Protein AF-D2RHL8-F1 (afdb_monomer_lite)

pLDDT: mean 76.17, std 19.03, range [36.0, 98.06]

Structure (mmCIF, N/CA/C/O backbone):
data_AF-D2RHL8-F1
#
_entry.id   AF-D2RHL8-F1
#
loop_
_atom_site.group_PDB
_atom_site.id
_atom_site.type_symbol
_atom_site.label_atom_id
_atom_site.label_alt_id
_atom_site.label_comp_id
_atom_site.label_asym_id
_atom_site.label_entity_id
_atom_site.label_seq_id
_atom_site.pdbx_PDB_ins_code
_atom_site.Cartn_x
_atom_site.Cartn_y
_atom_site.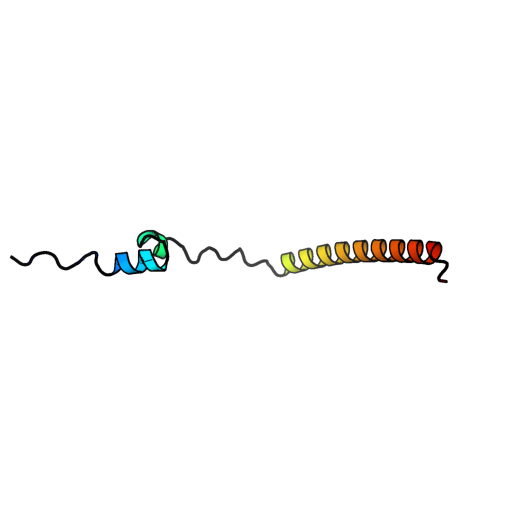Cartn_z
_atom_site.occupancy
_atom_site.B_iso_or_equiv
_atom_site.auth_seq_id
_atom_site.auth_comp_id
_atom_site.auth_asym_id
_atom_site.auth_atom_id
_atom_site.pdbx_PDB_model_num
ATOM 1 N N . MET A 1 1 ? -8.843 -10.283 -72.032 1.00 36.00 1 MET A N 1
ATOM 2 C CA . MET A 1 1 ? -8.318 -9.277 -71.078 1.00 36.00 1 MET A CA 1
ATOM 3 C C . MET A 1 1 ? -8.459 -9.847 -69.672 1.00 36.00 1 MET A C 1
ATOM 5 O O . MET A 1 1 ? -9.593 -10.148 -69.319 1.00 36.00 1 MET A O 1
ATOM 9 N N . PRO A 1 2 ? -7.392 -10.093 -68.888 1.00 47.81 2 PRO A N 1
ATOM 10 C CA . PRO A 1 2 ? -7.567 -10.678 -67.566 1.00 47.81 2 PRO A CA 1
ATOM 11 C C . PRO A 1 2 ? -7.879 -9.562 -66.566 1.00 47.81 2 PRO A C 1
ATOM 13 O O . PRO A 1 2 ? -7.007 -8.822 -66.116 1.00 47.81 2 PRO A O 1
ATOM 16 N N . TRP A 1 3 ? -9.166 -9.421 -66.276 1.00 39.75 3 TRP A N 1
ATOM 17 C CA . TRP A 1 3 ? -9.718 -8.476 -65.320 1.00 39.75 3 TRP A CA 1
ATOM 18 C C . TRP A 1 3 ? -9.496 -8.966 -63.882 1.00 39.75 3 TRP A C 1
ATOM 20 O O . TRP A 1 3 ? -9.958 -10.037 -63.504 1.00 39.75 3 TRP A O 1
ATOM 30 N N . GLY A 1 4 ? -8.785 -8.153 -63.097 1.00 45.59 4 GLY A N 1
ATOM 31 C CA . GLY A 1 4 ? -9.002 -7.912 -61.665 1.00 45.59 4 GLY A CA 1
ATOM 32 C C . GLY A 1 4 ? -9.270 -9.105 -60.744 1.00 45.59 4 GLY A C 1
ATOM 33 O O . GLY A 1 4 ? -10.390 -9.283 -60.272 1.00 45.59 4 GLY A O 1
ATOM 34 N N . TRP A 1 5 ? -8.220 -9.822 -60.340 1.00 41.41 5 TRP A N 1
ATOM 35 C CA . TRP A 1 5 ? -8.277 -10.680 -59.154 1.00 41.41 5 TRP A CA 1
ATOM 36 C C . TRP A 1 5 ? -8.282 -9.826 -57.869 1.00 41.41 5 TRP A C 1
ATOM 38 O O . TRP A 1 5 ? -7.250 -9.399 -57.359 1.00 41.41 5 TRP A O 1
ATOM 48 N N . GLY A 1 6 ? -9.482 -9.534 -57.367 1.00 48.41 6 GLY A N 1
ATOM 49 C CA . GLY A 1 6 ? -9.851 -9.693 -55.953 1.00 48.41 6 GLY A CA 1
ATOM 50 C C . GLY A 1 6 ? -8.963 -9.119 -54.835 1.00 48.41 6 GLY A C 1
ATOM 51 O O . GLY A 1 6 ? -8.814 -9.780 -53.811 1.00 48.41 6 GLY A O 1
ATOM 52 N N . ARG A 1 7 ? -8.457 -7.881 -54.915 1.00 51.22 7 ARG A N 1
ATOM 53 C CA . ARG A 1 7 ? -7.820 -7.178 -53.765 1.00 51.22 7 ARG A CA 1
ATOM 54 C C . ARG A 1 7 ? -8.827 -6.660 -52.715 1.00 51.22 7 ARG A C 1
ATOM 56 O O . ARG A 1 7 ? -8.702 -5.532 -52.251 1.00 51.22 7 ARG A O 1
ATOM 63 N N . GLY A 1 8 ? -9.852 -7.430 -52.332 1.00 55.06 8 GLY A N 1
ATOM 64 C CA . GLY A 1 8 ? -10.876 -6.883 -51.418 1.00 55.06 8 GLY A CA 1
ATOM 65 C C . GLY A 1 8 ? -11.819 -7.839 -50.691 1.00 55.06 8 GLY A C 1
ATOM 66 O O . GLY A 1 8 ? -12.483 -7.402 -49.753 1.00 55.06 8 GLY A O 1
ATOM 67 N N . TRP A 1 9 ? -11.880 -9.120 -51.060 1.00 54.03 9 TRP A N 1
ATOM 68 C CA . TRP A 1 9 ? -12.887 -10.029 -50.492 1.00 54.03 9 TRP A CA 1
ATOM 69 C C . TRP A 1 9 ? -12.503 -10.601 -49.119 1.00 54.03 9 TRP A C 1
ATOM 71 O O . TRP A 1 9 ? -13.371 -10.748 -48.267 1.00 54.03 9 TRP A O 1
ATOM 81 N N . GLY A 1 10 ? -11.213 -10.828 -48.841 1.00 58.38 10 GLY A N 1
ATOM 82 C CA . GLY A 1 10 ? -10.767 -11.318 -47.527 1.00 58.38 10 GLY A CA 1
ATOM 83 C C . GLY A 1 10 ? -10.765 -10.244 -46.433 1.00 58.38 10 GLY A C 1
ATOM 84 O O . GLY A 1 10 ? -11.146 -10.497 -45.298 1.00 58.38 10 GLY A O 1
ATOM 85 N N . TRP A 1 11 ? -10.398 -9.007 -46.772 1.00 59.84 11 TRP A N 1
ATOM 86 C CA . TRP A 1 11 ? -10.169 -7.939 -45.789 1.00 59.84 11 TRP A CA 1
ATOM 87 C C . TRP A 1 11 ? -11.446 -7.414 -45.119 1.00 59.84 11 TRP A C 1
ATOM 89 O O . TRP A 1 11 ? -11.389 -6.925 -43.988 1.00 59.84 11 TRP A O 1
ATOM 99 N N . ARG A 1 12 ? -12.597 -7.520 -45.798 1.00 63.75 12 ARG A N 1
ATOM 100 C CA . ARG A 1 12 ? -13.889 -7.034 -45.287 1.00 63.75 12 ARG A CA 1
ATOM 101 C C . ARG A 1 12 ? -14.482 -7.959 -44.225 1.00 63.75 12 ARG A C 1
ATOM 103 O O . ARG A 1 12 ? -15.021 -7.452 -43.251 1.00 63.75 12 ARG A O 1
ATOM 110 N N . TRP A 1 13 ? -14.330 -9.279 -44.355 1.00 68.62 13 TRP A N 1
ATOM 111 C CA . TRP A 1 13 ? -14.802 -10.241 -43.343 1.00 68.62 13 TRP A CA 1
ATOM 112 C C . TRP A 1 13 ? -14.166 -9.994 -41.979 1.00 68.62 13 TRP A C 1
ATOM 114 O O . TRP A 1 13 ? -14.847 -9.932 -40.960 1.00 68.62 13 TRP A O 1
ATOM 124 N N . TRP A 1 14 ? -12.862 -9.737 -41.973 1.00 67.25 14 TRP A N 1
ATOM 125 C CA . TRP A 1 14 ? -12.145 -9.417 -40.748 1.00 67.25 14 TRP A CA 1
ATOM 126 C C . TRP A 1 14 ? -12.616 -8.106 -40.102 1.00 67.25 14 TRP A C 1
ATOM 128 O O . TRP A 1 14 ? -12.614 -8.000 -38.881 1.00 67.25 14 TRP A O 1
ATOM 138 N N . PHE A 1 15 ? -13.047 -7.105 -40.882 1.00 74.00 15 PHE A N 1
ATOM 139 C CA . PHE A 1 15 ? -13.605 -5.864 -40.327 1.00 74.00 15 PHE A CA 1
ATOM 140 C C . PHE A 1 15 ? -14.897 -6.115 -39.540 1.00 74.00 15 PHE A C 1
ATOM 142 O O . PHE A 1 15 ? -15.035 -5.593 -38.442 1.00 74.00 15 PHE A O 1
ATOM 149 N N . TRP A 1 16 ? -15.797 -6.960 -40.047 1.00 71.25 16 TRP A N 1
ATOM 150 C CA . TRP A 1 16 ? -17.022 -7.317 -39.323 1.00 71.25 16 TRP A CA 1
ATOM 151 C C . TRP A 1 16 ? -16.751 -8.123 -38.052 1.00 71.25 16 TRP A C 1
ATOM 153 O O . TRP A 1 16 ? -17.479 -7.973 -37.079 1.00 71.25 16 TRP A O 1
ATOM 163 N N . MET A 1 17 ? -15.694 -8.941 -38.035 1.00 74.44 17 MET A N 1
ATOM 164 C CA . MET A 1 17 ? -15.348 -9.733 -36.852 1.00 74.44 17 MET A CA 1
ATOM 165 C C . MET A 1 17 ? -14.616 -8.940 -35.767 1.00 74.44 17 MET A C 1
ATOM 167 O O . MET A 1 17 ? -14.842 -9.192 -34.591 1.00 74.44 17 MET A O 1
ATOM 171 N N . THR A 1 18 ? -13.723 -8.011 -36.129 1.00 71.88 18 THR A N 1
ATOM 172 C CA . THR A 1 18 ? -12.870 -7.325 -35.137 1.00 71.88 18 THR A CA 1
ATOM 173 C C . THR A 1 18 ? -13.121 -5.821 -35.028 1.00 71.88 18 THR A C 1
ATOM 175 O O . THR A 1 18 ? -12.440 -5.165 -34.251 1.00 71.88 18 THR A O 1
ATOM 178 N N . GLY A 1 19 ? -14.004 -5.240 -35.850 1.00 77.94 19 GLY A N 1
ATOM 179 C CA . GLY A 1 19 ? -14.294 -3.797 -35.896 1.00 77.94 19 GLY A CA 1
ATOM 180 C C . GLY A 1 19 ? -13.143 -2.909 -36.390 1.00 77.94 19 GLY A C 1
ATOM 181 O O . GLY A 1 19 ? -13.293 -1.696 -36.501 1.00 77.94 19 GLY A O 1
ATOM 182 N N . LEU A 1 20 ? -11.982 -3.494 -36.696 1.00 78.31 20 LEU A N 1
ATOM 183 C CA . LEU A 1 20 ? -10.753 -2.760 -36.984 1.00 78.31 20 LEU A CA 1
ATOM 184 C C . LEU A 1 20 ? -10.428 -2.810 -38.484 1.00 78.31 20 LEU A C 1
ATOM 186 O O . LEU A 1 20 ? -10.525 -3.872 -39.108 1.00 78.31 20 LEU A O 1
ATOM 190 N N . PRO A 1 21 ? -10.024 -1.691 -39.104 1.00 77.12 21 PRO A N 1
ATOM 191 C CA . PRO A 1 21 ? -9.504 -1.694 -40.465 1.00 77.12 21 PRO A CA 1
ATOM 192 C C . PRO A 1 21 ? -8.225 -2.534 -40.585 1.00 77.12 21 PRO A C 1
ATOM 194 O O . PRO A 1 21 ? -7.448 -2.662 -39.642 1.00 77.12 21 PRO A O 1
ATOM 197 N N . GLY A 1 22 ? -7.966 -3.075 -41.779 1.00 73.25 22 GLY A N 1
ATOM 198 C CA . GLY A 1 22 ? -6.812 -3.944 -42.036 1.00 73.25 22 GLY A CA 1
ATOM 199 C C . GLY A 1 22 ? -5.450 -3.334 -41.694 1.00 73.25 22 GLY A C 1
ATOM 200 O O . GLY A 1 22 ? -4.583 -4.048 -41.209 1.00 73.25 22 GLY A O 1
ATOM 201 N N . TRP A 1 23 ? -5.282 -2.027 -41.894 1.00 71.94 23 TRP A N 1
ATOM 202 C CA . TRP A 1 23 ? -4.061 -1.306 -41.530 1.00 71.94 23 TRP A CA 1
ATOM 203 C C . TRP A 1 23 ? -3.905 -1.172 -40.010 1.00 71.94 23 TRP A C 1
ATOM 205 O O . TRP A 1 23 ? -2.807 -1.340 -39.501 1.00 71.94 23 TRP A O 1
ATOM 215 N N . LEU A 1 24 ? -5.003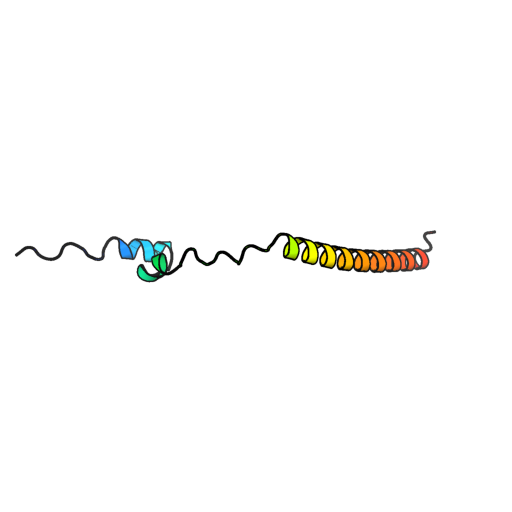 -0.960 -39.278 1.00 71.75 24 LEU A N 1
ATOM 216 C CA . LEU A 1 24 ? -4.985 -0.781 -37.826 1.00 71.75 24 LEU A CA 1
ATOM 217 C C . LEU A 1 24 ? -4.695 -2.096 -37.084 1.00 71.75 24 LEU A C 1
ATOM 219 O O . LEU A 1 24 ? -4.090 -2.082 -36.019 1.00 71.75 24 LEU A O 1
ATOM 223 N N . ARG A 1 25 ? -5.051 -3.242 -37.682 1.00 69.31 25 ARG A N 1
ATOM 224 C CA . ARG A 1 25 ? -4.698 -4.576 -37.164 1.00 69.31 25 ARG A CA 1
ATOM 225 C C . ARG A 1 25 ? -3.193 -4.847 -37.131 1.00 69.31 25 ARG A C 1
ATOM 227 O O . ARG A 1 25 ? -2.733 -5.509 -36.214 1.00 69.31 25 ARG A O 1
ATOM 234 N N . TRP A 1 26 ? -2.446 -4.345 -38.112 1.00 65.25 26 TRP A N 1
ATOM 235 C CA . TRP A 1 26 ? -0.982 -4.472 -38.159 1.00 65.25 26 TRP A CA 1
ATOM 236 C C . TRP A 1 26 ? -0.265 -3.254 -37.570 1.00 65.25 26 TRP A C 1
ATOM 238 O O . TRP A 1 26 ? 0.929 -3.319 -37.298 1.00 65.25 26 TRP A O 1
ATOM 248 N N . ALA A 1 27 ? -0.991 -2.151 -37.377 1.00 64.12 27 ALA A N 1
ATOM 249 C CA . ALA A 1 27 ? -0.490 -0.946 -36.735 1.00 64.12 27 ALA A CA 1
ATOM 250 C C . ALA A 1 27 ? -0.658 -0.955 -35.215 1.00 64.12 27 ALA A C 1
ATOM 252 O O . ALA A 1 27 ? -0.136 -0.040 -34.597 1.00 64.12 27 ALA A O 1
ATOM 253 N N . TYR A 1 28 ? -1.349 -1.936 -34.616 1.00 52.53 28 TYR A N 1
ATOM 254 C CA . TYR A 1 28 ? -1.224 -2.204 -33.183 1.00 52.53 28 TYR A CA 1
ATOM 255 C C . TYR A 1 28 ? 0.140 -2.848 -32.984 1.00 52.53 28 TYR A C 1
ATOM 257 O O . TYR A 1 28 ? 0.299 -4.047 -33.239 1.00 52.53 28 TYR A O 1
ATOM 265 N N . PRO A 1 29 ? 1.166 -2.070 -32.618 1.00 53.12 29 PRO A N 1
ATOM 266 C CA . PRO A 1 29 ? 2.441 -2.680 -32.416 1.00 53.12 29 PRO A CA 1
ATOM 267 C C . PRO A 1 29 ? 2.297 -3.472 -31.115 1.00 53.12 29 PRO A C 1
ATOM 269 O O . PRO A 1 29 ? 1.698 -3.027 -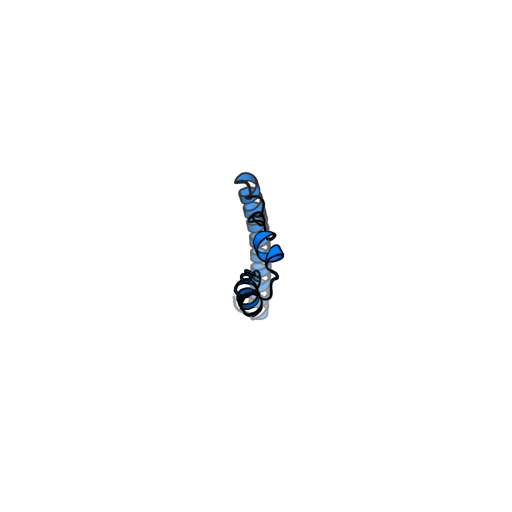30.135 1.00 53.12 29 PRO A O 1
ATOM 272 N N . PHE A 1 30 ? 2.899 -4.648 -31.091 1.00 48.34 30 PHE A N 1
ATOM 273 C CA . PHE A 1 30 ? 3.160 -5.475 -29.911 1.00 48.34 30 PHE A CA 1
ATOM 274 C C . PHE A 1 30 ? 3.985 -4.734 -28.813 1.00 48.34 30 PHE A C 1
ATOM 276 O O . PHE A 1 30 ? 4.559 -5.340 -27.922 1.00 48.34 30 PHE A O 1
ATOM 283 N N . TRP A 1 31 ? 4.060 -3.404 -28.905 1.00 46.31 31 TRP A N 1
ATOM 284 C CA . TRP A 1 31 ? 4.764 -2.424 -28.092 1.00 46.31 31 TRP A CA 1
ATOM 285 C C . TRP A 1 31 ? 3.916 -1.836 -26.964 1.00 46.31 31 TRP A C 1
ATOM 287 O O . TRP A 1 31 ? 4.382 -0.942 -26.270 1.00 46.31 31 TRP A O 1
ATOM 297 N N . TRP A 1 32 ? 2.697 -2.329 -26.734 1.00 46.28 32 TRP A N 1
ATOM 298 C CA . TRP A 1 32 ? 1.998 -2.066 -25.472 1.00 46.28 32 TRP A CA 1
ATOM 299 C C . TRP A 1 32 ? 2.450 -3.036 -24.373 1.00 46.28 32 TRP A C 1
ATOM 301 O O . TRP A 1 32 ? 1.644 -3.541 -23.596 1.00 46.28 32 TRP A O 1
ATOM 311 N N . TYR A 1 33 ? 3.745 -3.350 -24.338 1.00 49.31 33 TYR A N 1
ATOM 312 C CA . TYR A 1 33 ? 4.323 -3.945 -23.150 1.00 49.31 33 TYR A CA 1
ATOM 313 C C . TYR A 1 33 ? 4.665 -2.772 -22.226 1.00 49.31 33 TYR A C 1
ATOM 315 O O . TYR A 1 33 ? 5.484 -1.935 -22.622 1.00 49.31 33 TYR A O 1
ATOM 323 N N . PRO A 1 34 ? 4.011 -2.632 -21.058 1.00 57.44 34 PRO A N 1
ATOM 324 C CA . PRO A 1 34 ? 4.428 -1.624 -20.093 1.00 57.44 34 PRO A CA 1
ATOM 325 C C . PRO A 1 34 ? 5.909 -1.870 -19.770 1.00 57.44 34 PRO A C 1
ATOM 327 O O . PRO A 1 34 ? 6.330 -3.030 -19.787 1.00 57.44 34 PRO A O 1
ATOM 330 N N . PRO A 1 35 ? 6.723 -0.825 -19.532 1.00 64.62 35 PRO A N 1
ATOM 331 C CA . PRO A 1 35 ? 8.110 -1.031 -19.137 1.00 64.62 35 PRO A CA 1
ATOM 332 C C . PRO A 1 35 ? 8.124 -2.014 -17.965 1.00 64.62 35 PRO A C 1
ATOM 334 O O . PRO A 1 35 ? 7.398 -1.824 -16.991 1.00 64.62 35 PRO A O 1
ATOM 337 N N . TYR A 1 36 ? 8.861 -3.116 -18.123 1.00 63.06 36 TYR A N 1
ATOM 338 C CA . TYR A 1 36 ? 9.015 -4.120 -17.080 1.00 63.06 36 TYR A CA 1
ATOM 339 C C . TYR A 1 36 ? 9.513 -3.390 -15.827 1.00 63.06 36 TYR A C 1
ATOM 341 O O . TYR A 1 36 ? 10.584 -2.786 -15.870 1.00 63.06 36 TYR A O 1
ATOM 349 N N . MET A 1 37 ? 8.706 -3.384 -14.764 1.00 67.56 37 MET A N 1
ATOM 350 C CA . MET A 1 37 ? 9.084 -2.840 -13.459 1.00 67.56 37 MET A CA 1
ATOM 351 C C . MET A 1 37 ? 10.382 -3.524 -13.027 1.00 67.56 37 MET A C 1
ATOM 353 O O . MET A 1 37 ? 10.493 -4.749 -13.150 1.00 67.56 37 MET A O 1
ATOM 357 N N . THR A 1 38 ? 11.393 -2.758 -12.619 1.00 84.88 38 THR A N 1
ATOM 358 C CA . THR A 1 38 ? 12.633 -3.377 -12.141 1.00 84.88 38 THR A CA 1
ATOM 359 C C . THR A 1 38 ? 12.388 -4.015 -10.772 1.00 84.88 38 THR A C 1
ATOM 361 O O . THR A 1 38 ? 11.449 -3.650 -10.069 1.00 84.88 38 THR A O 1
ATOM 364 N N . LEU A 1 39 ? 13.227 -4.978 -10.378 1.00 84.62 39 LEU A N 1
ATOM 365 C CA . LEU A 1 39 ? 13.117 -5.612 -9.055 1.00 84.62 39 LEU A CA 1
ATOM 366 C C . LEU A 1 39 ? 13.260 -4.593 -7.911 1.00 84.62 39 LEU A C 1
ATOM 368 O O . LEU A 1 39 ? 12.694 -4.790 -6.842 1.00 84.62 39 LEU A O 1
ATOM 372 N N . GLU A 1 40 ? 14.018 -3.518 -8.141 1.00 87.06 40 GLU A N 1
ATOM 373 C CA . GLU A 1 40 ? 14.193 -2.420 -7.187 1.00 87.06 40 GLU A CA 1
ATOM 374 C C . GLU A 1 40 ? 12.905 -1.599 -7.064 1.00 87.06 40 GLU A C 1
ATOM 376 O O . GLU A 1 40 ? 12.431 -1.383 -5.949 1.00 87.06 40 GLU A O 1
ATOM 381 N N . ASP A 1 41 ? 12.289 -1.240 -8.196 1.00 87.06 41 ASP A N 1
ATOM 382 C CA . ASP A 1 41 ? 11.008 -0.524 -8.211 1.00 87.06 41 ASP A CA 1
ATOM 383 C C . ASP A 1 41 ? 9.899 -1.353 -7.541 1.00 87.06 41 ASP A C 1
ATOM 385 O O . ASP A 1 41 ? 9.093 -0.821 -6.776 1.00 87.06 41 ASP A O 1
ATOM 389 N N . GLU A 1 42 ? 9.842 -2.663 -7.818 1.00 89.69 42 GLU A N 1
ATOM 390 C CA . GLU A 1 42 ? 8.866 -3.577 -7.210 1.00 89.69 42 GLU A CA 1
ATOM 391 C C . GLU A 1 42 ? 9.043 -3.645 -5.689 1.00 89.69 42 GLU A C 1
ATOM 393 O O . GLU A 1 42 ? 8.057 -3.593 -4.953 1.00 89.69 42 GLU A O 1
ATOM 398 N N . LEU A 1 43 ? 10.286 -3.709 -5.207 1.00 94.31 43 LEU A N 1
ATOM 399 C CA . LEU A 1 43 ? 10.577 -3.729 -3.777 1.00 94.31 43 LEU A CA 1
ATOM 400 C C . LEU A 1 43 ? 10.149 -2.425 -3.092 1.00 94.31 43 LEU A C 1
ATOM 402 O O . LEU A 1 43 ? 9.448 -2.486 -2.082 1.00 94.31 43 LEU A O 1
ATOM 406 N N . GLU A 1 44 ? 10.496 -1.267 -3.657 1.00 94.56 44 GLU A N 1
ATOM 407 C CA . GLU A 1 44 ? 10.084 0.037 -3.117 1.00 94.56 44 GLU A CA 1
ATOM 408 C C . GLU A 1 44 ? 8.554 0.164 -3.075 1.00 94.56 44 GLU A C 1
ATOM 410 O O . GLU A 1 44 ? 7.973 0.578 -2.066 1.00 94.56 44 GLU A O 1
ATOM 415 N N . TYR A 1 45 ? 7.881 -0.264 -4.145 1.00 93.50 45 TYR A N 1
ATOM 416 C CA . TYR A 1 45 ? 6.424 -0.270 -4.218 1.00 93.50 45 TYR A CA 1
ATOM 417 C C . TYR A 1 45 ? 5.789 -1.167 -3.146 1.00 93.50 45 TYR A C 1
ATOM 419 O O . TYR A 1 45 ? 4.835 -0.758 -2.478 1.00 93.50 45 TYR A O 1
ATOM 427 N N . LEU A 1 46 ? 6.320 -2.375 -2.944 1.00 95.62 46 LEU A N 1
ATOM 428 C CA . LEU A 1 46 ? 5.820 -3.307 -1.932 1.00 95.62 46 LEU A CA 1
ATOM 429 C C . LEU A 1 46 ? 6.082 -2.813 -0.503 1.00 95.62 46 LEU A C 1
ATOM 431 O O . LEU A 1 46 ? 5.229 -3.000 0.368 1.00 95.62 46 LEU A O 1
ATOM 435 N N . GLU A 1 47 ? 7.218 -2.164 -0.248 1.00 96.31 47 GLU A N 1
ATOM 436 C CA . GLU A 1 47 ? 7.507 -1.545 1.050 1.00 96.31 47 GLU A CA 1
ATOM 437 C C . GLU A 1 47 ? 6.556 -0.382 1.350 1.00 96.31 47 GLU A C 1
ATOM 439 O O . GLU A 1 47 ? 6.024 -0.292 2.462 1.00 96.31 47 GLU A O 1
ATOM 444 N N . ALA A 1 48 ? 6.280 0.471 0.361 1.00 96.62 48 ALA A N 1
ATOM 445 C CA . ALA A 1 48 ? 5.298 1.543 0.493 1.00 96.62 48 ALA A CA 1
ATOM 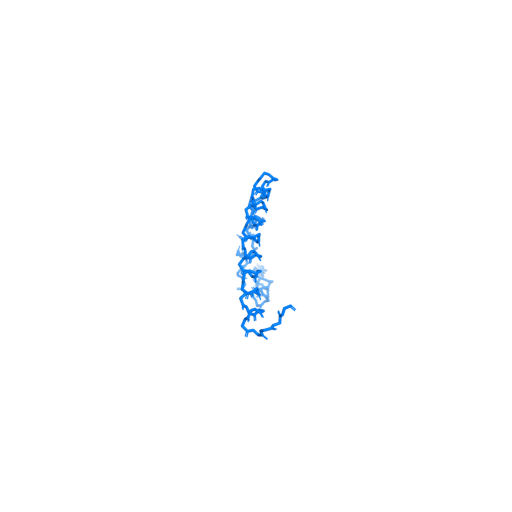446 C C . ALA A 1 48 ? 3.897 0.986 0.795 1.00 96.62 48 ALA A C 1
ATOM 448 O O . ALA A 1 48 ? 3.272 1.390 1.779 1.00 96.62 48 ALA A O 1
ATOM 449 N N . LEU A 1 49 ? 3.451 -0.015 0.025 1.00 96.69 49 LEU A N 1
ATOM 450 C CA . LEU A 1 49 ? 2.172 -0.694 0.251 1.00 96.69 49 LEU A CA 1
ATOM 451 C C . LEU A 1 49 ? 2.079 -1.322 1.643 1.00 96.69 49 LEU A C 1
ATOM 453 O O . LEU A 1 49 ? 1.040 -1.229 2.298 1.00 96.69 49 LEU A O 1
ATOM 457 N N . LYS A 1 50 ? 3.152 -1.963 2.113 1.00 97.75 50 LYS A N 1
ATOM 458 C CA . LYS A 1 50 ? 3.198 -2.545 3.456 1.00 97.75 50 LYS A CA 1
ATOM 459 C C . LYS A 1 50 ? 2.967 -1.470 4.522 1.00 97.75 50 LYS A C 1
ATOM 461 O O . LYS A 1 50 ? 2.145 -1.676 5.4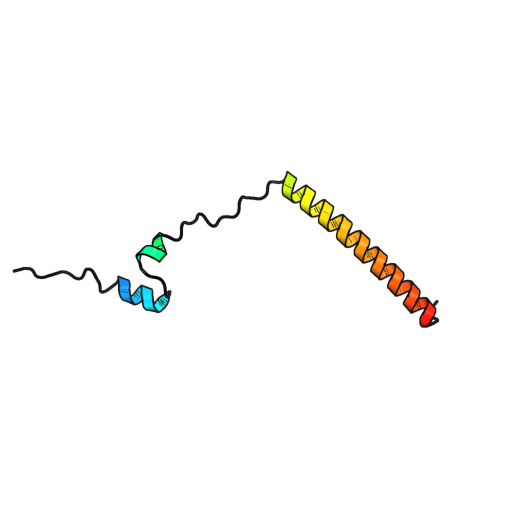12 1.00 97.75 50 LYS A O 1
ATOM 466 N N . ASN A 1 51 ? 3.659 -0.337 4.423 1.00 97.31 51 ASN A N 1
ATOM 467 C CA . ASN A 1 51 ? 3.534 0.756 5.391 1.00 97.31 51 ASN A CA 1
ATOM 468 C C . ASN A 1 51 ? 2.123 1.369 5.393 1.00 97.31 51 ASN A C 1
ATOM 470 O O . ASN A 1 51 ? 1.606 1.738 6.448 1.00 97.31 51 ASN A O 1
ATOM 474 N N . ASP A 1 52 ? 1.483 1.471 4.227 1.00 97.56 52 ASP A N 1
ATOM 475 C CA . ASP A 1 52 ? 0.093 1.928 4.111 1.00 97.56 52 ASP A CA 1
ATOM 476 C C . ASP A 1 52 ? -0.866 0.971 4.825 1.00 97.56 52 ASP A C 1
ATOM 478 O O . ASP A 1 52 ? -1.639 1.390 5.689 1.00 97.56 52 ASP A O 1
ATOM 482 N N . LEU A 1 53 ? -0.748 -0.328 4.544 1.00 98.06 53 LEU A N 1
ATOM 483 C CA . LEU A 1 53 ? -1.590 -1.359 5.153 1.00 98.06 53 LEU A CA 1
ATOM 484 C C . LEU A 1 53 ? -1.385 -1.474 6.669 1.00 98.06 53 LEU A C 1
ATOM 486 O O . LEU A 1 53 ? -2.342 -1.716 7.405 1.00 98.06 53 LEU A O 1
ATOM 490 N N . GLU A 1 54 ? -0.159 -1.296 7.163 1.00 97.50 54 GLU A N 1
ATOM 491 C CA . GLU A 1 54 ? 0.110 -1.269 8.605 1.00 97.50 54 GLU A CA 1
ATOM 492 C C . GLU A 1 54 ? -0.611 -0.101 9.291 1.00 97.50 54 GLU A C 1
ATOM 494 O O . GLU A 1 54 ? -1.221 -0.297 10.347 1.00 97.50 54 GLU A O 1
ATOM 499 N N . ARG A 1 55 ? -0.633 1.083 8.665 1.00 97.31 55 ARG A N 1
ATOM 500 C CA . ARG A 1 55 ? -1.384 2.241 9.175 1.00 97.31 55 ARG A CA 1
ATOM 501 C C . ARG A 1 55 ? -2.888 1.992 9.180 1.00 97.31 55 ARG A C 1
ATOM 503 O O . ARG A 1 55 ? -3.533 2.226 10.202 1.00 97.31 55 ARG A O 1
ATOM 510 N N . GLU A 1 56 ? -3.436 1.458 8.091 1.00 97.31 56 GLU A N 1
ATOM 511 C CA . GLU A 1 56 ? -4.859 1.100 8.024 1.00 97.31 56 GLU A CA 1
ATOM 512 C C . GLU A 1 56 ? -5.233 0.079 9.109 1.00 97.31 56 GLU A C 1
ATOM 514 O O . GLU A 1 56 ? -6.258 0.212 9.783 1.00 97.31 56 GLU A O 1
ATOM 519 N N . LEU A 1 57 ? -4.376 -0.918 9.348 1.00 98.00 57 LEU A N 1
ATOM 520 C CA . LEU A 1 57 ? -4.584 -1.897 10.413 1.00 98.00 57 LEU A CA 1
ATOM 521 C C . LEU A 1 57 ? -4.595 -1.255 11.802 1.00 98.00 57 LEU A C 1
ATOM 523 O O . LEU A 1 57 ? -5.400 -1.655 12.648 1.00 98.00 57 LEU A O 1
ATOM 527 N N . GLU A 1 58 ? -3.720 -0.288 12.070 1.00 97.44 58 GLU A N 1
ATOM 528 C CA . GLU A 1 58 ? -3.728 0.448 13.337 1.00 97.44 58 GLU A CA 1
ATOM 529 C C . GLU A 1 58 ? -5.011 1.260 13.529 1.00 97.44 58 GLU A C 1
ATOM 531 O O . GLU A 1 58 ? -5.588 1.249 14.620 1.00 97.44 58 GLU A O 1
ATOM 536 N N . GLU A 1 59 ? -5.487 1.931 12.484 1.00 97.62 59 GLU A N 1
ATOM 537 C CA . GLU A 1 59 ? -6.746 2.678 12.524 1.00 97.62 59 GLU A CA 1
ATOM 538 C C . GLU A 1 59 ? -7.943 1.757 12.776 1.00 97.62 59 GLU A C 1
ATOM 540 O O . GLU A 1 59 ? -8.767 2.029 13.656 1.00 97.62 59 GLU A O 1
ATOM 545 N N . ILE A 1 60 ? -8.000 0.618 12.082 1.00 97.62 60 ILE A N 1
ATOM 546 C CA . ILE A 1 60 ? -9.039 -0.395 12.292 1.00 97.62 60 ILE A CA 1
ATOM 547 C C . ILE A 1 60 ? -8.994 -0.918 13.731 1.00 97.62 60 ILE A C 1
ATOM 549 O O . ILE A 1 60 ? -10.040 -1.026 14.375 1.00 97.62 60 ILE A O 1
ATOM 553 N N . LYS A 1 61 ? -7.804 -1.207 14.273 1.00 96.69 61 LYS A N 1
ATOM 554 C CA . LYS A 1 61 ? -7.652 -1.641 15.673 1.00 96.69 61 LYS A CA 1
ATOM 555 C C . LYS A 1 61 ? -8.183 -0.594 16.649 1.00 96.69 61 LYS A C 1
ATOM 557 O O . LYS A 1 61 ? -8.978 -0.950 17.518 1.00 96.69 61 LYS A O 1
ATOM 562 N N . LYS A 1 62 ? -7.819 0.682 16.475 1.00 96.88 62 LYS A N 1
ATOM 563 C CA . LYS A 1 62 ? -8.341 1.787 17.302 1.00 96.88 62 LYS A CA 1
ATOM 564 C C . LYS A 1 62 ? -9.864 1.848 17.235 1.00 96.88 62 LYS A C 1
ATOM 566 O O . LYS A 1 62 ? -10.522 1.906 18.273 1.00 96.88 62 LYS A O 1
ATOM 571 N N . ARG A 1 63 ? -10.438 1.735 16.034 1.00 96.50 63 ARG A N 1
ATOM 572 C CA . ARG A 1 63 ? -11.893 1.763 15.853 1.00 96.50 63 ARG A CA 1
ATOM 573 C C . ARG A 1 63 ? -12.590 0.579 16.522 1.00 96.50 63 ARG A C 1
ATOM 575 O O . ARG A 1 63 ? -13.652 0.744 17.117 1.00 96.50 63 ARG A O 1
ATOM 582 N N . ILE A 1 64 ? -11.992 -0.610 16.462 1.00 95.50 64 ILE A N 1
ATOM 583 C CA . ILE A 1 64 ? -12.496 -1.792 17.171 1.00 95.50 64 ILE A CA 1
ATOM 584 C C . ILE A 1 64 ? -12.458 -1.569 18.685 1.00 95.50 64 ILE A C 1
ATOM 586 O O . ILE A 1 64 ? -13.420 -1.918 19.366 1.00 95.50 64 ILE A O 1
ATOM 590 N N . GLU A 1 65 ? -11.380 -1.003 19.226 1.00 95.06 65 GLU A N 1
ATOM 591 C CA . GLU A 1 65 ? -11.274 -0.712 20.660 1.00 95.06 65 GLU A CA 1
ATOM 592 C C . GLU A 1 65 ? -12.318 0.303 21.130 1.00 95.06 65 GLU A C 1
ATOM 594 O O . GLU A 1 65 ? -12.938 0.098 22.175 1.00 95.06 65 GLU A O 1
ATOM 599 N N . GLU A 1 66 ? -12.551 1.365 20.359 1.00 94.00 66 GLU A N 1
ATOM 600 C CA . GLU A 1 66 ? -13.629 2.327 20.615 1.00 94.00 66 GLU A CA 1
ATOM 601 C C . GLU A 1 66 ? -14.991 1.630 20.658 1.00 94.00 66 GLU A C 1
ATOM 603 O O . GLU A 1 66 ? -15.716 1.745 21.645 1.00 94.00 66 GLU A O 1
ATOM 608 N N . LEU A 1 67 ? -15.301 0.823 19.641 1.00 95.06 67 LEU A N 1
ATOM 609 C CA . LEU A 1 67 ? -16.569 0.098 19.565 1.00 95.06 67 LEU A CA 1
ATOM 610 C C . LEU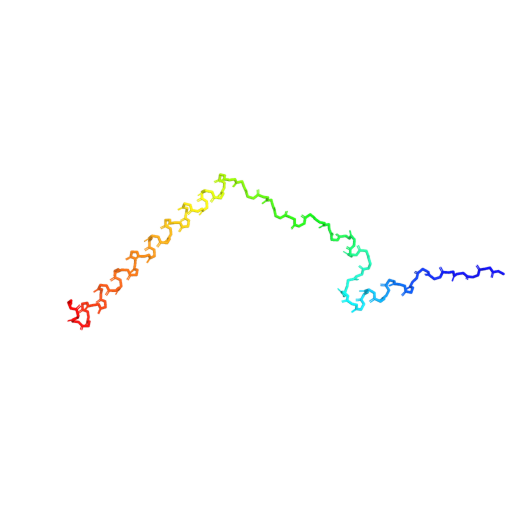 A 1 67 ? -16.721 -0.940 20.685 1.00 95.06 67 LEU A C 1
ATOM 612 O O . LEU A 1 67 ? -17.821 -1.134 21.199 1.00 95.06 67 LEU A O 1
ATOM 616 N N . LYS A 1 68 ? -15.637 -1.604 21.106 1.00 93.62 68 LYS A N 1
ATOM 617 C CA . LYS A 1 68 ? -15.657 -2.513 22.265 1.00 93.62 68 LYS A CA 1
ATOM 618 C C . LYS A 1 68 ? -15.997 -1.772 23.556 1.00 93.62 68 LYS A C 1
ATOM 620 O O . LYS A 1 68 ? -16.819 -2.268 24.330 1.00 93.62 68 LYS A O 1
ATOM 625 N N . LYS A 1 69 ? -15.417 -0.581 23.760 1.00 92.56 69 LYS A N 1
ATOM 626 C CA . LYS A 1 69 ? -15.724 0.292 24.906 1.00 92.56 69 LYS A CA 1
ATOM 627 C C . LYS A 1 69 ? -17.183 0.748 24.879 1.00 92.56 69 LYS A C 1
ATOM 629 O O . LYS A 1 69 ? -17.855 0.637 25.900 1.00 92.56 69 LYS A O 1
ATOM 634 N N . GLU A 1 70 ? -17.684 1.192 23.725 1.00 88.19 70 GLU A N 1
ATOM 635 C CA . GLU A 1 70 ? -19.084 1.616 23.556 1.00 88.19 70 GLU A CA 1
ATOM 636 C C . GLU A 1 70 ? -20.078 0.474 23.802 1.00 88.19 70 GLU A C 1
ATOM 638 O O . GLU A 1 70 ? -21.108 0.667 24.445 1.00 88.19 70 GLU A O 1
ATOM 643 N N . LEU A 1 71 ? -19.758 -0.737 23.339 1.00 90.12 71 LEU A N 1
ATOM 644 C CA . LEU A 1 71 ? -20.600 -1.921 23.524 1.00 90.12 71 LEU A CA 1
ATOM 645 C C . LEU A 1 71 ? -20.468 -2.560 24.916 1.00 90.12 71 LEU A C 1
ATOM 647 O O . LEU A 1 71 ? -21.130 -3.567 25.175 1.00 90.12 71 LEU A O 1
ATOM 651 N N . GLY A 1 72 ? -19.606 -2.032 25.794 1.00 77.19 72 GLY A N 1
ATOM 652 C CA . GLY A 1 72 ? -19.337 -2.606 27.116 1.00 77.19 72 GLY A CA 1
ATOM 653 C C . GLY A 1 72 ? -18.772 -4.031 27.064 1.00 77.19 72 GLY A C 1
ATOM 654 O O . GLY A 1 72 ? -18.861 -4.768 28.046 1.00 77.19 72 GLY A O 1
ATOM 655 N N . LYS A 1 73 ? -18.219 -4.439 25.916 1.00 64.12 73 LYS A N 1
ATOM 656 C CA . LYS A 1 73 ? -17.603 -5.753 25.724 1.00 64.12 73 LYS A CA 1
ATOM 657 C C . LYS A 1 73 ? -16.131 -5.631 26.107 1.00 64.12 73 LYS A C 1
ATOM 659 O O . LYS A 1 73 ? -15.318 -5.226 25.276 1.00 64.12 73 LYS A O 1
ATOM 664 N N . GLN A 1 74 ? -15.837 -5.908 27.380 1.00 60.31 74 GLN A N 1
ATOM 665 C CA . GLN A 1 74 ? -14.468 -6.107 27.869 1.00 60.31 74 GLN A CA 1
ATOM 666 C C . GLN A 1 74 ? -13.854 -7.354 27.231 1.00 60.31 74 GLN A C 1
ATOM 668 O O . GLN A 1 74 ? -14.566 -8.381 27.152 1.00 60.31 74 GLN A O 1
#

Secondary structure (DSSP, 8-state):
------TTHHHHHHHHHHS--HHHHHHS-TT-------HHHHHHHHHHHHHHHHHHHHHHHHHHHHHHHHTT--

Organism: Archaeoglobus profundus (strain DSM 5631 / JCM 9629 / NBRC 100127 / Av18) (NCBI:txid572546)

Sequence (74 aa):
MPWGWGRGWGWRWWFWMTGLPGWLRWAYPFWWYPPYMTLEDELEYLEALKNDLERELEEIKKRIEELKKELGKQ

InterPro domains:
  IPR035205 Protein of unknown function DUF5320 [PF17253] (3-67)

Radius of gyration: 29.62 Å; chains: 1; bounding box: 35×14×99 Å

Foldseek 3Di:
DDDDDDPDDVQVVVCVVPVDHPVVVPVPPPPPPDPPQDPVNVVVVVVVVVVVVVVVVVVVVVVVVVVCVVVVPD